Protein AF-A0A0K8S6X2-F1 (afdb_monomer)

Mean predicted aligned error: 12.0 Å

Secondary structure (DSSP, 8-state):
-PPPHHHHHHHHHHHHHHHHTHHHHHHHHHHHHHHH-GGGGGGSTTT-SSHHHHHH-HHHHHHHHHHHHHHHHHHHHTT--HHHHHHHHHHHHHHHSTT-PPPPTTSTTT------TTT-S---------

Structure (mmCIF, N/CA/C/O backbone):
data_AF-A0A0K8S6X2-F1
#
_entry.id   AF-A0A0K8S6X2-F1
#
loop_
_atom_site.group_PDB
_atom_site.id
_atom_site.type_symbol
_atom_site.label_atom_id
_atom_site.label_alt_id
_atom_site.label_comp_id
_atom_site.label_asym_id
_atom_site.label_entity_id
_atom_site.label_seq_id
_atom_site.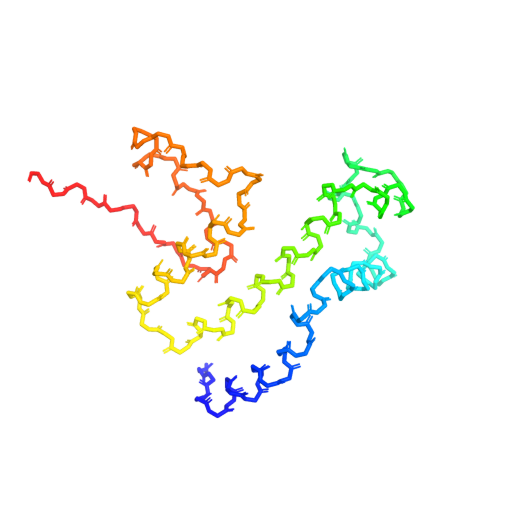pdbx_PDB_ins_code
_atom_site.Cartn_x
_atom_site.Cartn_y
_atom_site.Cartn_z
_atom_site.occupancy
_atom_site.B_iso_or_equiv
_atom_site.auth_seq_id
_atom_site.auth_comp_id
_atom_site.auth_asym_id
_atom_site.auth_atom_id
_atom_site.pdbx_PDB_model_num
ATOM 1 N N . MET A 1 1 ? -21.370 -11.186 8.044 1.00 53.53 1 MET A N 1
ATOM 2 C CA . MET A 1 1 ? -20.736 -11.394 9.360 1.00 53.53 1 MET A CA 1
ATOM 3 C C . MET A 1 1 ? -19.778 -10.238 9.566 1.00 53.53 1 MET A C 1
ATOM 5 O O . MET A 1 1 ? -18.940 -10.030 8.698 1.00 53.53 1 MET A O 1
ATOM 9 N N . GLU A 1 2 ? -19.968 -9.441 10.612 1.00 76.19 2 GLU A N 1
ATOM 10 C CA . GLU A 1 2 ? -19.037 -8.360 10.967 1.00 76.19 2 GLU A CA 1
ATOM 11 C C . GLU A 1 2 ? -17.920 -8.933 11.848 1.00 76.19 2 GLU A C 1
ATOM 13 O O . GLU A 1 2 ? -18.177 -9.840 12.642 1.00 76.19 2 GLU A O 1
ATOM 18 N N . ALA A 1 3 ? -16.682 -8.467 11.672 1.00 80.62 3 ALA A N 1
ATOM 19 C CA . ALA A 1 3 ? -15.559 -8.910 12.491 1.00 80.62 3 ALA A CA 1
ATOM 20 C C . ALA A 1 3 ? -15.667 -8.314 13.899 1.00 80.62 3 ALA A C 1
ATOM 22 O O . ALA A 1 3 ? -16.045 -7.152 14.062 1.00 80.62 3 ALA A O 1
ATOM 23 N N . THR A 1 4 ? -15.318 -9.098 14.917 1.00 87.81 4 THR A N 1
ATOM 24 C CA . THR A 1 4 ? -15.350 -8.631 16.308 1.00 87.81 4 THR A CA 1
ATOM 25 C C . THR A 1 4 ? -14.218 -7.631 16.582 1.00 87.81 4 THR A C 1
ATOM 27 O O . THR A 1 4 ? -13.205 -7.637 15.870 1.00 87.81 4 THR A O 1
ATOM 30 N N . PRO A 1 5 ? -14.323 -6.789 17.627 1.00 86.56 5 PRO A N 1
ATOM 31 C CA . PRO A 1 5 ? -13.235 -5.893 18.022 1.00 86.56 5 PRO A CA 1
ATOM 32 C C . PRO A 1 5 ? -11.894 -6.616 18.233 1.00 86.56 5 PRO A C 1
ATOM 34 O O . PRO A 1 5 ? -10.845 -6.094 17.857 1.00 86.56 5 PRO A O 1
ATOM 37 N N . GLU A 1 6 ? -11.916 -7.841 18.761 1.00 89.50 6 GLU A N 1
ATOM 38 C CA . GLU A 1 6 ? -10.726 -8.673 18.973 1.00 89.50 6 GLU A CA 1
ATOM 39 C C . GLU A 1 6 ? -10.098 -9.119 17.648 1.00 89.50 6 GLU A C 1
ATOM 41 O O . GLU A 1 6 ? -8.874 -9.102 17.501 1.00 89.50 6 GLU A O 1
ATOM 46 N N . GLN A 1 7 ? -10.921 -9.480 16.658 1.00 88.62 7 GLN A N 1
ATOM 47 C CA . GLN A 1 7 ? -10.447 -9.836 15.319 1.00 88.62 7 GLN A CA 1
ATOM 48 C C . GLN A 1 7 ? -9.806 -8.631 14.623 1.00 88.62 7 GLN A C 1
ATOM 50 O O . GLN A 1 7 ? -8.744 -8.761 14.016 1.00 88.62 7 GLN A O 1
ATOM 55 N N . VAL A 1 8 ? -10.395 -7.442 14.768 1.00 87.31 8 VAL A N 1
ATOM 56 C CA . VAL A 1 8 ? -9.832 -6.199 14.220 1.00 87.31 8 VAL A CA 1
ATOM 57 C C . VAL A 1 8 ? -8.505 -5.857 14.892 1.00 87.31 8 VAL A C 1
ATOM 59 O O . VAL A 1 8 ? -7.539 -5.530 14.205 1.00 87.31 8 VAL A O 1
ATOM 62 N N . ALA A 1 9 ? -8.419 -5.986 16.219 1.00 89.44 9 ALA A N 1
ATOM 63 C CA . ALA A 1 9 ? -7.179 -5.762 16.958 1.00 89.44 9 ALA A CA 1
ATOM 64 C C . ALA A 1 9 ? -6.066 -6.735 16.532 1.00 89.44 9 ALA A C 1
ATOM 66 O O . ALA A 1 9 ? -4.909 -6.334 16.403 1.00 89.44 9 ALA A O 1
ATOM 67 N N . MET A 1 10 ? -6.411 -7.998 16.262 1.00 93.62 10 MET A N 1
ATOM 68 C CA . MET A 1 10 ? -5.473 -9.000 15.755 1.00 93.62 10 MET A CA 1
ATOM 69 C C . MET A 1 10 ? -4.941 -8.636 14.365 1.00 93.62 10 MET A C 1
ATOM 71 O O . MET A 1 10 ? -3.730 -8.658 14.149 1.00 93.62 10 MET A O 1
ATOM 75 N N . VAL A 1 11 ? -5.833 -8.260 13.443 1.00 92.06 11 VAL A N 1
ATOM 76 C CA . VAL A 1 11 ? -5.460 -7.828 12.088 1.00 92.06 11 VAL A CA 1
ATOM 77 C C . VAL A 1 11 ? -4.583 -6.582 12.146 1.00 92.06 11 VAL A C 1
ATOM 79 O O . VAL A 1 11 ? -3.546 -6.541 11.489 1.00 92.06 11 VAL A O 1
ATOM 82 N N . LYS A 1 12 ? -4.944 -5.598 12.975 1.00 90.75 12 LYS A N 1
ATOM 83 C CA . LYS A 1 12 ? -4.144 -4.388 13.175 1.00 90.75 12 LYS A CA 1
ATOM 84 C C . LYS A 1 12 ? -2.745 -4.714 13.684 1.00 90.75 12 LYS A C 1
ATOM 86 O O . LYS A 1 12 ? -1.768 -4.316 13.064 1.00 90.75 12 LYS A O 1
ATOM 91 N N . LYS A 1 13 ? -2.637 -5.535 14.730 1.00 93.06 13 LYS A N 1
ATOM 92 C CA . LYS A 1 13 ? -1.344 -5.973 15.271 1.00 93.06 13 LYS A CA 1
ATOM 93 C C . LYS A 1 13 ? -0.476 -6.681 14.224 1.00 93.06 13 LYS A C 1
ATOM 95 O O . LYS A 1 13 ? 0.736 -6.495 14.219 1.00 93.06 13 LYS A O 1
ATOM 100 N N . ALA A 1 14 ? -1.076 -7.500 13.359 1.00 93.94 14 ALA A N 1
ATOM 101 C CA . ALA A 1 14 ? -0.356 -8.178 12.283 1.00 93.94 14 ALA A CA 1
ATOM 102 C C . ALA A 1 14 ? 0.068 -7.217 11.158 1.00 93.94 14 ALA A C 1
ATOM 104 O O . ALA A 1 14 ? 1.110 -7.418 10.536 1.00 93.94 14 ALA A O 1
ATOM 105 N N . PHE A 1 15 ? -0.727 -6.179 10.899 1.00 92.69 15 PHE A N 1
ATOM 106 C CA . PHE A 1 15 ? -0.495 -5.228 9.818 1.00 92.69 15 PHE A CA 1
ATOM 107 C C . PHE A 1 15 ? 0.450 -4.081 10.196 1.00 92.69 15 PHE A C 1
ATOM 109 O O . PHE A 1 15 ? 1.186 -3.599 9.337 1.00 92.69 15 PHE A O 1
ATOM 116 N N . ASP A 1 16 ? 0.468 -3.651 11.460 1.00 90.56 16 ASP A N 1
ATOM 117 C CA . ASP A 1 16 ? 1.258 -2.504 11.922 1.00 90.56 16 ASP A CA 1
ATOM 118 C C . ASP A 1 16 ? 2.737 -2.581 11.482 1.00 90.56 16 ASP A C 1
ATOM 120 O O . ASP A 1 16 ? 3.206 -1.604 10.888 1.00 90.56 16 ASP A O 1
ATOM 124 N N . PRO A 1 17 ? 3.462 -3.715 11.627 1.00 90.31 17 PRO A N 1
ATOM 125 C CA . PRO A 1 17 ? 4.844 -3.826 11.150 1.00 90.31 17 PRO A CA 1
ATOM 126 C C . PRO A 1 17 ? 4.989 -3.640 9.634 1.00 90.31 17 PRO A C 1
ATOM 128 O O . PRO A 1 17 ? 5.963 -3.046 9.181 1.00 90.31 17 PRO A O 1
ATOM 131 N N . LEU A 1 18 ? 4.008 -4.101 8.847 1.00 89.12 18 LEU A N 1
ATOM 132 C CA . LEU A 1 18 ? 4.002 -3.953 7.386 1.00 89.12 18 LEU A CA 1
ATOM 133 C C . LEU A 1 18 ? 3.812 -2.491 6.970 1.00 89.12 18 LEU A C 1
ATOM 135 O O . LEU A 1 18 ? 4.343 -2.045 5.958 1.00 89.12 18 LEU A O 1
ATOM 139 N N . SER A 1 19 ? 3.049 -1.733 7.757 1.00 86.25 19 SER A N 1
ATOM 140 C CA . SER A 1 19 ? 2.766 -0.327 7.472 1.00 86.25 19 SER A CA 1
ATOM 141 C C . SER A 1 19 ? 3.950 0.609 7.749 1.00 86.25 19 SER A C 1
ATOM 143 O O . SER A 1 19 ? 4.007 1.696 7.167 1.00 86.25 19 SER A O 1
ATOM 145 N N . VAL A 1 20 ? 4.894 0.192 8.606 1.00 89.69 20 VAL A N 1
ATOM 146 C CA . VAL A 1 20 ? 6.120 0.949 8.916 1.00 89.69 20 VAL A CA 1
ATOM 147 C C . VAL A 1 20 ? 7.016 1.043 7.683 1.00 89.69 20 VAL A C 1
ATOM 149 O O . VAL A 1 20 ? 7.469 2.136 7.349 1.00 89.69 20 VAL A O 1
ATOM 152 N N . ASP A 1 21 ? 7.203 -0.069 6.968 1.00 92.88 21 ASP A N 1
ATOM 153 C CA . ASP A 1 21 ? 7.910 -0.117 5.683 1.00 92.88 21 ASP A CA 1
ATOM 154 C C . ASP A 1 21 ? 6.930 -0.239 4.505 1.00 92.88 21 ASP A C 1
ATOM 156 O O . ASP A 1 21 ? 7.035 -1.107 3.638 1.00 92.88 21 ASP A O 1
ATOM 160 N N . ALA A 1 22 ? 5.933 0.648 4.466 1.00 89.81 22 ALA A N 1
ATOM 161 C CA . ALA A 1 22 ? 4.965 0.674 3.373 1.00 89.81 22 ALA A CA 1
ATOM 162 C C . ALA A 1 22 ? 5.600 0.760 1.963 1.00 89.81 22 ALA A C 1
ATOM 164 O O . ALA A 1 22 ? 5.053 0.131 1.053 1.00 89.81 22 ALA A O 1
ATOM 165 N N . PRO A 1 23 ? 6.719 1.487 1.736 1.00 91.44 23 PRO A N 1
ATOM 166 C CA . PRO A 1 23 ? 7.398 1.476 0.441 1.00 91.44 23 PRO A CA 1
ATOM 167 C C . PRO A 1 23 ? 7.968 0.102 0.070 1.00 91.44 23 PRO A C 1
ATOM 169 O O . PRO A 1 23 ? 7.685 -0.389 -1.025 1.00 91.44 23 PRO A O 1
ATOM 172 N N . GLY A 1 24 ? 8.725 -0.537 0.971 1.00 93.88 24 GLY A N 1
ATOM 173 C CA . GLY A 1 24 ? 9.321 -1.850 0.719 1.00 93.88 24 GLY A CA 1
ATOM 174 C C . GLY A 1 24 ? 8.266 -2.942 0.558 1.00 93.88 24 GLY A C 1
ATOM 175 O O . GLY A 1 24 ? 8.284 -3.688 -0.423 1.00 93.88 24 GLY A O 1
ATOM 176 N N . VAL A 1 25 ? 7.274 -2.976 1.452 1.00 95.19 25 VAL A N 1
ATOM 177 C CA . VAL A 1 25 ? 6.150 -3.924 1.380 1.00 95.19 25 VAL A CA 1
ATOM 178 C C . VAL A 1 25 ? 5.325 -3.714 0.112 1.00 95.19 25 VAL A C 1
ATOM 180 O O . VAL A 1 25 ? 4.932 -4.685 -0.532 1.00 95.19 25 VAL A O 1
ATOM 183 N N . GLY A 1 26 ? 5.083 -2.461 -0.281 1.00 93.94 26 GLY A N 1
ATOM 184 C CA . GLY A 1 26 ? 4.361 -2.135 -1.508 1.00 93.94 26 GLY A CA 1
ATOM 185 C C . GLY A 1 26 ? 5.079 -2.657 -2.749 1.00 93.94 26 GLY A C 1
ATOM 186 O O . GLY A 1 26 ? 4.436 -3.238 -3.621 1.00 93.94 26 GLY A O 1
ATOM 187 N N . LYS A 1 27 ? 6.406 -2.501 -2.810 1.00 95.06 27 LYS A N 1
ATOM 188 C CA . LYS A 1 27 ? 7.228 -3.046 -3.896 1.00 95.06 27 LYS A CA 1
ATOM 189 C C . LYS A 1 27 ? 7.103 -4.569 -3.977 1.00 95.06 27 LYS A C 1
ATOM 191 O O . LYS A 1 27 ? 6.691 -5.073 -5.015 1.00 95.06 27 LYS A O 1
ATOM 196 N N . VAL A 1 28 ? 7.352 -5.278 -2.872 1.00 95.38 28 VAL A N 1
ATOM 197 C CA . VAL A 1 28 ? 7.264 -6.752 -2.817 1.00 95.38 28 VAL A CA 1
ATOM 198 C C . VAL A 1 28 ? 5.863 -7.249 -3.184 1.00 95.38 28 VAL A C 1
ATOM 200 O O . VAL A 1 28 ? 5.718 -8.245 -3.892 1.00 95.38 28 VAL A O 1
ATOM 203 N N . PHE A 1 29 ? 4.817 -6.547 -2.739 1.00 95.12 29 PHE A N 1
ATOM 204 C CA . PHE A 1 29 ? 3.438 -6.873 -3.092 1.00 95.12 29 PHE A CA 1
ATOM 205 C C . PHE A 1 29 ? 3.206 -6.818 -4.606 1.00 95.12 29 PHE A C 1
ATOM 207 O O . PHE A 1 29 ? 2.640 -7.757 -5.164 1.00 95.12 29 PHE A O 1
ATOM 214 N N . PHE A 1 30 ? 3.649 -5.749 -5.274 1.00 95.25 30 PHE A N 1
ATOM 215 C CA . PHE A 1 30 ? 3.483 -5.612 -6.722 1.00 95.25 30 PHE A CA 1
ATOM 216 C C . PHE A 1 30 ? 4.398 -6.552 -7.515 1.00 95.25 30 PHE A C 1
ATOM 218 O O . PHE A 1 30 ? 3.939 -7.109 -8.507 1.00 95.25 30 PHE A O 1
ATOM 225 N N . GLU A 1 31 ? 5.627 -6.808 -7.054 1.00 94.88 31 GLU A N 1
ATOM 226 C CA . GLU A 1 31 ? 6.509 -7.830 -7.646 1.00 94.88 31 GLU A CA 1
ATOM 227 C C . GLU A 1 31 ? 5.809 -9.195 -7.637 1.00 94.88 31 GLU A C 1
ATOM 229 O O . GLU A 1 31 ? 5.697 -9.860 -8.667 1.00 94.88 31 GLU A O 1
ATOM 234 N N . ARG A 1 32 ? 5.220 -9.575 -6.496 1.00 96.25 32 ARG A N 1
ATOM 235 C CA . ARG A 1 32 ? 4.478 -10.835 -6.381 1.00 96.25 32 ARG A CA 1
ATOM 236 C C . ARG A 1 32 ? 3.178 -10.837 -7.188 1.00 96.25 32 ARG A C 1
ATOM 238 O O . ARG A 1 32 ? 2.789 -11.878 -7.715 1.00 96.25 32 ARG A O 1
ATOM 245 N N . LEU A 1 33 ? 2.489 -9.698 -7.280 1.00 94.50 33 LEU A N 1
ATOM 246 C CA . LEU A 1 33 ? 1.274 -9.552 -8.082 1.00 94.50 33 LEU A CA 1
ATOM 247 C C . LEU A 1 33 ? 1.566 -9.782 -9.567 1.00 94.50 33 LEU A C 1
ATOM 249 O O . LEU A 1 33 ? 0.804 -10.490 -10.220 1.00 94.50 33 LEU A O 1
ATOM 253 N N . PHE A 1 34 ? 2.652 -9.211 -10.086 1.00 94.12 34 PHE A N 1
ATOM 254 C CA . PHE A 1 34 ? 3.051 -9.375 -11.482 1.00 94.12 34 PHE A CA 1
ATOM 255 C C . PHE A 1 34 ? 3.578 -10.782 -11.762 1.00 94.12 34 PHE A C 1
ATOM 257 O O . PHE A 1 34 ? 3.234 -11.349 -12.793 1.00 94.12 34 PHE A O 1
ATOM 264 N N . GLU A 1 35 ? 4.284 -11.406 -10.817 1.00 92.44 35 GLU A N 1
ATOM 265 C CA . GLU A 1 35 ? 4.696 -12.810 -10.936 1.00 92.44 35 GLU A CA 1
ATOM 266 C C . GLU A 1 35 ? 3.489 -13.763 -11.030 1.00 92.44 35 GLU A C 1
ATOM 268 O O . GLU A 1 35 ? 3.439 -14.637 -11.896 1.00 92.44 35 GLU A O 1
ATOM 273 N N . LEU A 1 36 ? 2.49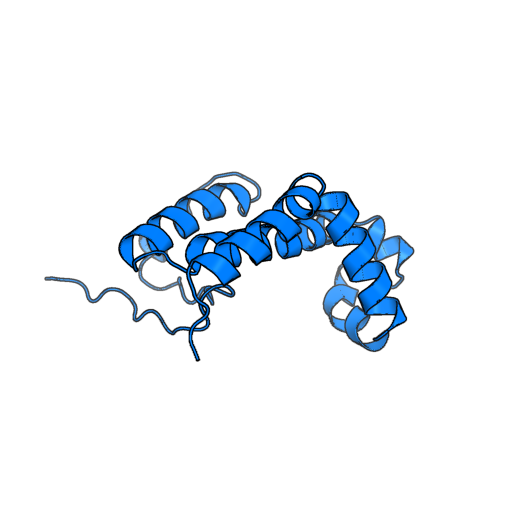3 -13.594 -10.152 1.00 94.56 36 LEU A N 1
ATOM 274 C CA . LEU A 1 36 ? 1.305 -14.456 -10.115 1.00 94.56 36 LEU A CA 1
ATOM 275 C C . LEU A 1 36 ? 0.294 -14.122 -11.219 1.00 94.56 36 LEU A C 1
ATOM 277 O O . LEU A 1 36 ? -0.422 -15.002 -11.697 1.00 94.56 36 LEU A O 1
ATOM 281 N N . TYR A 1 37 ? 0.218 -12.849 -11.608 1.00 94.06 37 TYR A N 1
ATOM 282 C CA . TYR A 1 37 ? -0.744 -12.328 -12.574 1.00 94.06 37 TYR A CA 1
ATOM 283 C C . TYR A 1 37 ? -0.079 -11.336 -13.543 1.00 94.06 37 TYR A C 1
ATOM 285 O O . TYR A 1 37 ? -0.386 -10.137 -13.498 1.00 94.06 37 TYR A O 1
ATOM 293 N N . PRO A 1 38 ? 0.752 -11.809 -14.492 1.00 90.62 38 PRO A N 1
ATOM 294 C CA . PRO A 1 38 ? 1.506 -10.933 -15.398 1.00 90.62 38 PRO A CA 1
ATOM 295 C C . PRO A 1 38 ? 0.618 -9.966 -16.193 1.00 90.62 38 PRO A C 1
ATOM 297 O O . PRO A 1 38 ? 0.938 -8.796 -16.383 1.00 90.62 38 PRO A O 1
ATOM 300 N N . GLY A 1 39 ? -0.588 -10.405 -16.574 1.00 89.56 39 GLY A N 1
ATOM 301 C CA . GLY A 1 39 ? -1.556 -9.576 -17.298 1.00 89.56 39 GLY A CA 1
ATOM 302 C C . GLY A 1 39 ? -2.083 -8.359 -16.525 1.00 89.56 39 GLY A C 1
ATOM 303 O O . GLY A 1 39 ? -2.789 -7.542 -17.115 1.00 89.56 39 GLY A O 1
ATOM 304 N N . SER A 1 40 ? -1.783 -8.224 -15.230 1.00 91.19 40 SER A N 1
ATOM 305 C CA . SER A 1 40 ? -2.117 -7.031 -14.444 1.00 91.19 40 SER A CA 1
ATOM 306 C C . SER A 1 40 ? -1.182 -5.847 -14.727 1.00 91.19 40 SER A C 1
ATOM 308 O O . SER A 1 40 ? -1.592 -4.698 -14.559 1.00 91.19 40 SER A O 1
ATOM 310 N N . GLN A 1 41 ? 0.017 -6.085 -15.266 1.00 89.56 41 GLN A N 1
ATOM 311 C CA . GLN A 1 41 ? 0.972 -5.028 -15.611 1.00 89.56 41 GLN A CA 1
ATOM 312 C C . GLN A 1 41 ? 0.407 -4.034 -16.643 1.00 89.56 41 GLN A C 1
ATOM 314 O O . GLN A 1 41 ? 0.709 -2.841 -16.603 1.00 89.56 41 GLN A O 1
ATOM 319 N N . LYS A 1 42 ? -0.516 -4.483 -17.509 1.00 90.88 42 LYS A N 1
ATOM 320 C CA . LYS A 1 42 ? -1.185 -3.647 -18.525 1.00 90.88 42 LYS A CA 1
ATOM 321 C C . LYS A 1 42 ? -1.880 -2.406 -17.950 1.00 90.88 42 LYS A C 1
ATOM 323 O O . LYS A 1 42 ? -2.064 -1.424 -18.663 1.00 90.88 42 LYS A O 1
ATOM 328 N N . TYR A 1 43 ? -2.272 -2.430 -16.673 1.00 91.69 43 TYR A N 1
ATOM 329 C CA . TYR A 1 43 ? -2.898 -1.278 -16.018 1.00 91.69 43 TYR A CA 1
ATOM 330 C C . TYR A 1 43 ? -1.904 -0.133 -15.760 1.00 91.69 43 TYR A C 1
ATOM 332 O O . TYR A 1 43 ? -2.318 1.009 -15.566 1.00 91.69 43 TYR A O 1
ATOM 340 N N . PHE A 1 44 ? -0.603 -0.419 -15.827 1.00 92.94 44 PHE A N 1
ATOM 341 C CA . PHE A 1 44 ? 0.482 0.515 -15.541 1.00 92.94 44 PHE A CA 1
ATOM 342 C C . PHE A 1 44 ? 1.376 0.804 -16.753 1.00 92.94 44 PHE A C 1
ATOM 344 O O . PHE A 1 44 ? 2.313 1.579 -16.623 1.00 92.94 44 PHE A O 1
ATOM 351 N N . GLN A 1 45 ? 1.046 0.289 -17.944 1.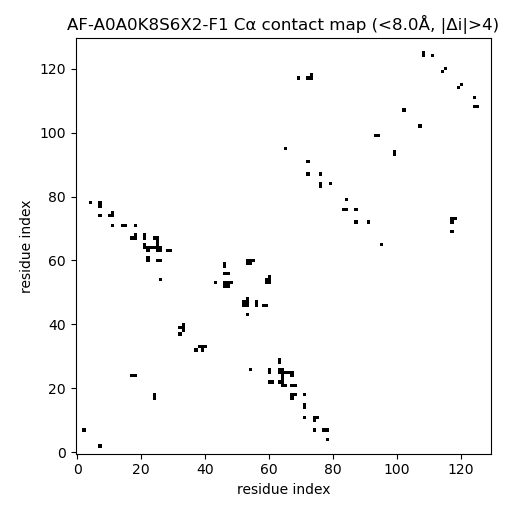00 89.81 45 GLN A N 1
ATOM 352 C CA . GLN A 1 45 ? 1.852 0.432 -19.173 1.00 89.81 45 GLN A CA 1
ATOM 353 C C . GLN A 1 45 ? 2.219 1.882 -19.558 1.00 89.81 45 GLN A C 1
ATOM 355 O O . GLN A 1 45 ? 3.180 2.123 -20.276 1.00 89.81 45 GLN A O 1
ATOM 360 N N . HIS A 1 46 ? 1.456 2.869 -19.080 1.00 91.25 46 HIS A N 1
ATOM 361 C CA . HIS A 1 46 ? 1.724 4.295 -19.299 1.00 91.25 46 HIS A CA 1
ATOM 362 C C . HIS A 1 46 ? 2.849 4.857 -18.407 1.00 91.25 46 HIS A C 1
ATOM 364 O O . HIS A 1 46 ? 3.262 5.998 -18.596 1.00 91.25 46 HIS A O 1
ATOM 370 N N . LEU A 1 47 ? 3.311 4.085 -17.419 1.00 89.69 47 LEU A N 1
ATOM 371 C CA . LEU A 1 47 ? 4.390 4.432 -16.487 1.00 89.69 47 LEU A CA 1
ATOM 372 C C . LEU A 1 47 ? 5.684 3.651 -16.759 1.00 89.69 47 LEU A C 1
ATOM 374 O O . LEU A 1 47 ? 6.731 4.046 -16.251 1.00 89.69 47 LEU A O 1
ATOM 378 N N . GLY A 1 48 ? 5.608 2.569 -17.533 1.00 89.94 48 GLY A N 1
ATOM 379 C CA . GLY A 1 48 ? 6.721 1.690 -17.883 1.00 89.94 48 GLY A CA 1
ATOM 380 C C . GLY A 1 48 ? 6.213 0.455 -18.627 1.00 89.94 48 GLY A C 1
ATOM 381 O O . GLY A 1 48 ? 5.084 0.018 -18.399 1.00 89.94 48 GLY A O 1
ATOM 382 N N . SER A 1 49 ? 7.033 -0.083 -19.526 1.00 87.81 49 SER A N 1
ATOM 383 C CA . SER A 1 49 ? 6.722 -1.263 -20.345 1.00 87.81 49 SER A CA 1
ATOM 384 C C . SER A 1 49 ? 7.326 -2.548 -19.779 1.00 87.81 49 SER A C 1
ATOM 386 O O . SER A 1 49 ? 6.846 -3.632 -20.104 1.00 87.81 49 SER A O 1
ATOM 388 N N . THR A 1 50 ? 8.353 -2.439 -18.931 1.00 90.25 50 THR A N 1
ATOM 389 C CA . THR A 1 50 ? 8.931 -3.562 -18.175 1.00 90.25 50 THR A CA 1
ATOM 390 C C . THR A 1 50 ? 8.762 -3.367 -16.671 1.00 90.25 50 THR A C 1
ATOM 392 O O . THR A 1 50 ? 8.449 -2.270 -16.199 1.00 90.25 50 THR A O 1
ATOM 395 N N . ASP A 1 51 ? 8.972 -4.438 -15.904 1.00 89.38 51 ASP A N 1
ATOM 396 C CA . ASP A 1 51 ? 8.977 -4.361 -14.443 1.00 89.38 51 ASP A CA 1
ATOM 397 C C . ASP A 1 51 ? 10.099 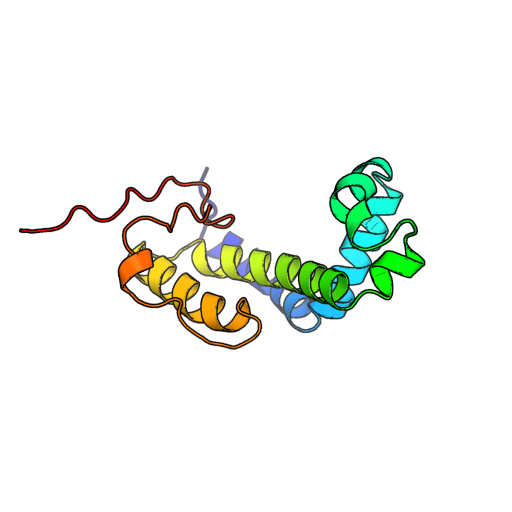-3.440 -13.952 1.00 89.38 51 ASP A C 1
ATOM 399 O O . ASP A 1 51 ? 9.859 -2.618 -13.069 1.00 89.38 51 ASP A O 1
ATOM 403 N N . GLU A 1 52 ? 11.296 -3.485 -14.555 1.00 92.06 52 GLU A N 1
ATOM 404 C CA . GLU A 1 52 ? 12.379 -2.576 -14.163 1.00 92.06 52 GLU A CA 1
ATOM 405 C C . GLU A 1 52 ? 12.011 -1.107 -14.397 1.00 92.06 52 GLU A C 1
ATOM 407 O O . GLU A 1 52 ? 12.233 -0.274 -13.518 1.00 92.06 52 GLU A O 1
ATOM 412 N N . GLU A 1 53 ? 11.415 -0.781 -15.548 1.00 93.69 53 GLU A N 1
ATOM 413 C CA . GLU A 1 53 ? 10.973 0.583 -15.856 1.00 93.69 53 GLU A CA 1
ATOM 414 C C . GLU A 1 53 ? 9.890 1.057 -14.882 1.00 93.69 53 GLU A C 1
ATOM 416 O O . GLU A 1 53 ? 9.944 2.187 -14.388 1.00 93.69 53 GLU A O 1
ATOM 421 N N . LEU A 1 54 ? 8.930 0.184 -14.559 1.00 93.06 54 LEU A N 1
ATOM 422 C CA . LEU A 1 54 ? 7.883 0.476 -13.585 1.00 93.06 54 LEU A CA 1
ATOM 423 C C . LEU A 1 54 ? 8.468 0.709 -12.194 1.00 93.06 54 LEU A C 1
ATOM 425 O O . LEU A 1 54 ? 8.184 1.734 -11.576 1.00 93.06 54 LEU A O 1
ATOM 429 N N . PHE A 1 55 ? 9.311 -0.193 -11.695 1.00 93.38 55 PHE A N 1
ATOM 430 C CA . PHE A 1 55 ? 9.888 -0.063 -10.359 1.00 93.38 55 PHE A CA 1
ATOM 431 C C . PHE A 1 55 ? 10.941 1.043 -10.256 1.00 93.38 55 PHE A C 1
ATOM 433 O O . PHE A 1 55 ? 11.184 1.510 -9.146 1.00 93.38 55 PHE A O 1
ATOM 440 N N . ALA A 1 56 ? 11.515 1.523 -11.361 1.00 93.25 56 ALA A N 1
ATOM 441 C CA . ALA A 1 56 ? 12.326 2.741 -11.390 1.00 93.25 56 ALA A CA 1
ATOM 442 C C . ALA A 1 56 ? 11.479 4.031 -11.410 1.00 93.25 56 ALA A C 1
ATOM 444 O O . ALA A 1 56 ? 11.982 5.106 -11.079 1.00 93.25 56 ALA A O 1
ATOM 445 N N . ASN A 1 57 ? 10.193 3.951 -11.774 1.00 90.06 57 ASN A N 1
ATOM 446 C CA . ASN A 1 57 ? 9.320 5.112 -11.891 1.00 90.06 57 ASN A CA 1
ATOM 447 C C . ASN A 1 57 ? 8.845 5.613 -10.505 1.00 90.06 57 ASN A C 1
ATOM 449 O O . ASN A 1 57 ? 8.116 4.903 -9.802 1.00 90.06 57 ASN A O 1
ATOM 453 N N . PRO A 1 58 ? 9.147 6.868 -10.110 1.00 89.50 58 PRO A N 1
ATOM 454 C CA . PRO A 1 58 ? 8.772 7.393 -8.795 1.00 89.50 58 PRO A CA 1
ATOM 455 C C . PRO A 1 58 ? 7.251 7.501 -8.589 1.00 89.50 58 PRO A C 1
ATOM 457 O O . PRO A 1 58 ? 6.768 7.393 -7.461 1.00 89.50 58 PRO A O 1
ATOM 460 N N . VAL A 1 59 ? 6.466 7.677 -9.660 1.00 87.31 59 VAL A N 1
ATOM 461 C CA . VAL A 1 59 ? 4.995 7.700 -9.593 1.00 87.31 59 VAL A CA 1
ATOM 462 C C . VAL A 1 59 ? 4.456 6.314 -9.250 1.00 87.31 59 VAL A C 1
ATOM 464 O O . VAL A 1 59 ? 3.557 6.193 -8.414 1.00 87.31 59 VAL A O 1
ATOM 467 N N . PHE A 1 60 ? 5.026 5.266 -9.848 1.00 89.81 60 PHE A N 1
ATOM 468 C CA . PHE A 1 60 ? 4.631 3.889 -9.568 1.00 89.81 60 PHE A CA 1
ATOM 469 C C . PHE A 1 60 ? 5.074 3.444 -8.168 1.00 89.81 60 PHE A C 1
ATOM 471 O O . PHE A 1 60 ? 4.265 2.899 -7.417 1.00 89.81 60 PHE A O 1
ATOM 478 N N . GLN A 1 61 ? 6.299 3.777 -7.745 1.00 89.25 61 GLN A N 1
ATOM 479 C CA . GLN A 1 61 ? 6.759 3.543 -6.367 1.00 89.25 61 GLN A CA 1
ATOM 480 C C . GLN A 1 61 ? 5.845 4.220 -5.331 1.00 89.25 61 GLN A C 1
ATOM 482 O O . GLN A 1 61 ? 5.468 3.630 -4.309 1.00 89.25 61 GLN A O 1
ATOM 487 N N . HIS A 1 62 ? 5.422 5.455 -5.611 1.00 86.31 62 HIS A N 1
ATOM 488 C CA . HIS A 1 62 ? 4.471 6.163 -4.766 1.00 86.31 62 HIS A CA 1
ATOM 489 C C . HIS A 1 62 ? 3.100 5.471 -4.745 1.00 86.31 62 HIS A C 1
ATOM 491 O O . HIS A 1 62 ? 2.492 5.355 -3.680 1.00 86.31 62 HIS A O 1
ATOM 497 N N . HIS A 1 63 ? 2.622 4.964 -5.886 1.00 87.31 63 HIS A N 1
ATOM 498 C CA . HIS A 1 63 ? 1.389 4.176 -5.956 1.00 87.31 63 HIS A CA 1
ATOM 499 C C . HIS A 1 63 ? 1.468 2.900 -5.102 1.00 87.31 63 HIS A C 1
ATOM 501 O O . HIS A 1 63 ? 0.563 2.658 -4.302 1.00 87.31 63 HIS A O 1
ATOM 507 N N . CYS A 1 64 ? 2.568 2.147 -5.193 1.00 89.62 64 CYS A N 1
ATOM 508 C CA . CYS A 1 64 ? 2.805 0.947 -4.386 1.00 89.62 64 CYS A CA 1
ATOM 509 C C . CYS A 1 64 ? 2.692 1.250 -2.886 1.00 89.62 64 CYS A C 1
ATOM 511 O O . CYS A 1 64 ? 1.976 0.570 -2.151 1.00 89.62 64 CYS A O 1
ATOM 513 N N . THR A 1 65 ? 3.325 2.343 -2.450 1.00 88.50 65 THR A N 1
ATOM 514 C CA . THR A 1 65 ? 3.255 2.813 -1.060 1.00 88.50 65 THR A CA 1
ATOM 515 C C . THR A 1 65 ? 1.820 3.159 -0.661 1.00 88.50 65 THR A C 1
ATOM 517 O O . THR A 1 65 ? 1.363 2.788 0.423 1.00 88.50 65 THR A O 1
ATOM 520 N N . LYS A 1 66 ? 1.079 3.859 -1.534 1.00 85.62 66 LYS A N 1
ATOM 521 C CA . LYS A 1 66 ? -0.310 4.243 -1.253 1.00 85.62 66 LYS A CA 1
ATOM 522 C C . LYS A 1 66 ? -1.176 3.030 -0.976 1.00 85.62 66 LYS A C 1
ATOM 524 O O . LYS A 1 66 ? -1.879 3.066 0.023 1.00 85.62 66 LYS A O 1
ATOM 529 N N . VAL A 1 67 ? -1.087 1.977 -1.789 1.00 87.56 67 VAL A N 1
ATOM 530 C CA . VAL A 1 67 ? -1.889 0.753 -1.624 1.00 87.56 67 VAL A CA 1
ATOM 531 C C . VAL A 1 67 ? -1.731 0.151 -0.223 1.00 87.56 67 VAL A C 1
ATOM 533 O O . VAL A 1 67 ? -2.734 -0.181 0.407 1.00 87.56 67 VAL A O 1
ATOM 536 N N . ILE A 1 68 ? -0.513 0.091 0.321 1.00 91.31 68 ILE A N 1
ATOM 537 C CA . ILE A 1 68 ? -0.286 -0.442 1.674 1.00 91.31 68 ILE A CA 1
ATOM 538 C C . ILE A 1 68 ? -0.885 0.476 2.749 1.00 91.31 68 ILE A C 1
ATOM 540 O O . ILE A 1 68 ? -1.644 0.032 3.608 1.00 91.31 68 ILE A O 1
ATOM 544 N N . LEU A 1 69 ? -0.631 1.784 2.684 1.00 85.94 69 LEU A N 1
ATOM 545 C CA . LEU A 1 69 ? -1.175 2.746 3.662 1.00 85.94 69 LEU A CA 1
ATOM 546 C C . LEU A 1 69 ? -2.708 2.797 3.664 1.00 85.94 69 LEU A C 1
ATOM 548 O O . LEU A 1 69 ? -3.366 3.014 4.685 1.00 85.94 69 LEU A O 1
ATOM 552 N N . SER A 1 70 ? -3.266 2.589 2.486 1.00 80.62 70 SER A N 1
ATOM 553 C CA . SER A 1 70 ? -4.678 2.464 2.204 1.00 80.62 70 SER A CA 1
ATOM 554 C C . SER A 1 70 ? -5.317 1.269 2.917 1.00 80.62 70 SER A C 1
ATOM 556 O O . SER A 1 70 ? -6.384 1.430 3.509 1.00 80.62 70 SER A O 1
ATOM 558 N N . VAL A 1 71 ? -4.643 0.117 2.973 1.00 84.88 71 VAL A N 1
ATOM 559 C CA . VAL A 1 71 ? -5.088 -1.034 3.781 1.00 84.88 71 VAL A CA 1
ATOM 560 C C . VAL A 1 71 ? -5.057 -0.707 5.277 1.00 84.88 71 VAL A C 1
ATOM 562 O O . VAL A 1 71 ? -6.039 -0.959 5.972 1.00 84.88 71 VAL A O 1
ATOM 565 N N . GLY A 1 72 ? -3.998 -0.056 5.771 1.00 86.19 72 GLY A N 1
ATOM 566 C CA . GLY A 1 72 ? -3.928 0.378 7.176 1.00 86.19 72 GLY A CA 1
ATOM 567 C C . GLY A 1 72 ? -5.083 1.305 7.565 1.00 86.19 72 GLY A C 1
ATOM 568 O O . GLY A 1 72 ? -5.727 1.125 8.595 1.00 86.19 72 GLY A O 1
ATOM 569 N N . THR A 1 73 ? -5.434 2.229 6.667 1.00 82.00 73 THR A N 1
ATOM 570 C CA . THR A 1 73 ? -6.600 3.110 6.832 1.00 82.00 73 THR A CA 1
ATOM 571 C C . THR A 1 73 ? -7.911 2.328 6.925 1.00 82.00 73 THR A C 1
ATOM 573 O O . THR A 1 73 ? -8.783 2.686 7.716 1.00 82.00 73 THR A O 1
ATOM 576 N N . MET A 1 74 ? -8.082 1.277 6.114 1.00 78.06 74 MET A N 1
ATOM 577 C CA . MET A 1 74 ? -9.277 0.427 6.170 1.00 78.06 74 MET A CA 1
ATOM 578 C C . MET A 1 74 ? -9.384 -0.289 7.517 1.00 78.06 74 MET A C 1
ATOM 580 O O . MET A 1 74 ? -10.464 -0.307 8.104 1.00 78.06 74 MET A O 1
ATOM 584 N N . ILE A 1 75 ? -8.268 -0.829 8.012 1.00 84.44 75 ILE A N 1
ATOM 585 C CA . ILE A 1 75 ? -8.199 -1.522 9.303 1.00 84.44 75 ILE A CA 1
ATOM 586 C C . ILE A 1 75 ? -8.563 -0.563 10.439 1.00 84.44 75 ILE A C 1
ATOM 588 O O . ILE A 1 75 ? -9.429 -0.877 11.253 1.00 84.44 75 ILE A O 1
ATOM 592 N N . ASP A 1 76 ? -7.978 0.636 10.451 1.00 80.88 76 ASP A N 1
ATOM 593 C CA . ASP A 1 76 ? -8.280 1.656 11.459 1.00 80.88 76 ASP A CA 1
ATOM 594 C C . ASP A 1 76 ? -9.753 2.066 11.452 1.00 80.88 76 ASP A C 1
ATOM 596 O O . ASP A 1 76 ? -10.348 2.299 12.505 1.00 80.88 76 ASP A O 1
ATOM 600 N N . ASN A 1 77 ? -10.350 2.160 10.266 1.00 78.25 77 ASN A N 1
ATOM 601 C CA . ASN A 1 77 ? -11.726 2.605 10.090 1.00 78.25 77 ASN A CA 1
ATOM 602 C C . ASN A 1 77 ? -12.765 1.514 10.368 1.00 78.25 77 ASN A C 1
ATOM 604 O O . ASN A 1 77 ? -13.956 1.827 10.388 1.00 78.25 77 ASN A O 1
ATOM 608 N N . TYR A 1 78 ? -12.361 0.258 10.560 1.00 77.56 78 TYR A N 1
ATOM 609 C CA . TYR A 1 78 ? -13.291 -0.868 10.602 1.00 77.56 78 TYR A CA 1
ATOM 610 C C . TYR A 1 78 ? -14.339 -0.733 11.719 1.00 77.56 78 TYR A C 1
ATOM 612 O O . TYR A 1 78 ? -15.530 -0.899 11.469 1.00 77.56 78 TYR A O 1
ATOM 620 N N . THR A 1 79 ? -13.917 -0.341 12.924 1.00 70.19 79 THR A N 1
ATOM 621 C CA . THR A 1 79 ? -14.788 -0.185 14.106 1.00 70.19 79 THR A CA 1
ATOM 622 C C . THR A 1 79 ? -15.249 1.254 14.348 1.00 70.19 79 THR A C 1
ATOM 624 O O . THR A 1 79 ? -15.948 1.526 15.321 1.00 70.19 79 THR A O 1
ATOM 627 N N . GLN A 1 80 ? -14.866 2.189 13.474 1.00 69.06 80 GLN A N 1
ATOM 628 C CA . GLN A 1 80 ? -15.156 3.611 13.640 1.00 69.06 80 GLN A CA 1
ATOM 629 C C . GLN A 1 80 ? -16.585 3.975 13.217 1.00 69.06 80 GLN A C 1
ATOM 631 O O . GLN A 1 80 ? -17.123 3.478 12.218 1.00 69.06 80 GLN A O 1
ATOM 636 N N . THR A 1 81 ? -17.168 4.941 13.925 1.00 64.25 81 THR A N 1
ATOM 637 C CA . THR A 1 81 ? -18.409 5.611 13.521 1.00 64.25 81 THR A CA 1
ATOM 638 C C . THR A 1 81 ? -18.209 6.411 12.226 1.00 64.25 81 THR A C 1
ATOM 640 O O . THR A 1 81 ? -17.094 6.773 11.845 1.00 64.25 81 THR A O 1
ATOM 643 N N . THR A 1 82 ? -19.296 6.757 11.531 1.00 62.62 82 THR A N 1
ATOM 644 C CA . THR A 1 82 ? -19.245 7.546 10.281 1.00 62.62 82 THR A CA 1
ATOM 645 C C . THR A 1 82 ? -18.518 8.892 10.446 1.00 62.62 82 THR A C 1
ATOM 647 O O . THR A 1 82 ? -17.808 9.340 9.539 1.00 62.62 82 THR A O 1
ATOM 650 N N . ALA A 1 83 ? -18.637 9.529 11.615 1.00 56.78 83 ALA A N 1
ATOM 651 C CA . ALA A 1 83 ? -17.955 10.785 11.927 1.00 56.78 83 ALA A CA 1
ATOM 652 C C . ALA A 1 83 ? -16.430 10.607 12.068 1.00 56.78 83 ALA A C 1
ATOM 654 O O . ALA A 1 83 ? -15.653 11.446 11.607 1.00 56.78 83 ALA A O 1
ATOM 655 N N . GLU A 1 84 ? -15.990 9.501 12.663 1.00 63.66 84 GLU A N 1
ATOM 656 C CA . GLU A 1 84 ? -14.572 9.168 12.836 1.00 63.66 84 GLU A CA 1
ATOM 657 C C . GLU A 1 84 ? -13.930 8.754 11.508 1.00 63.66 84 GLU A C 1
ATOM 659 O O . GLU A 1 84 ? -12.874 9.286 11.154 1.00 63.66 84 GLU A O 1
ATOM 664 N N . LYS A 1 85 ? -14.643 7.956 10.699 1.00 63.53 85 LYS A N 1
ATOM 665 C CA . LYS A 1 85 ? -14.250 7.610 9.322 1.00 63.53 85 LYS A CA 1
ATOM 666 C C . LYS A 1 85 ? -14.005 8.860 8.478 1.00 63.53 85 LYS A C 1
ATOM 668 O O . LYS A 1 85 ? -12.999 8.954 7.779 1.00 63.53 85 LYS A O 1
ATOM 673 N N . THR A 1 86 ? -14.883 9.858 8.588 1.00 57.97 86 THR A N 1
ATOM 674 C CA . THR A 1 86 ? -14.752 11.129 7.857 1.00 57.97 86 THR A CA 1
ATOM 675 C C . THR A 1 86 ? -13.492 11.897 8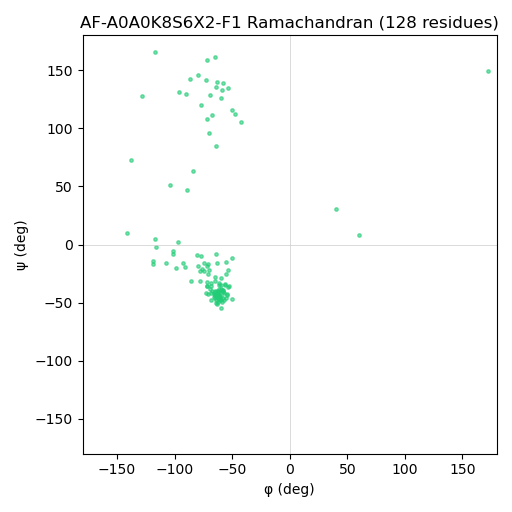.276 1.00 57.97 86 THR A C 1
ATOM 677 O O . THR A 1 86 ? -12.732 12.348 7.418 1.00 57.97 86 THR A O 1
ATOM 680 N N . LYS A 1 87 ? -13.206 11.994 9.583 1.00 61.50 87 LYS A N 1
ATOM 681 C CA . LYS A 1 87 ? -11.974 12.625 10.097 1.00 61.50 87 LYS A CA 1
ATOM 682 C C . LYS A 1 87 ? -10.713 11.870 9.659 1.00 61.50 87 LYS A C 1
ATOM 684 O O . LYS A 1 87 ? -9.716 12.499 9.311 1.00 61.50 87 LYS A O 1
ATOM 689 N N . SER A 1 88 ? -10.761 10.540 9.659 1.00 61.47 88 SER A N 1
ATOM 690 C CA . SER A 1 88 ? -9.674 9.667 9.204 1.00 61.47 88 SER A CA 1
ATOM 691 C C . SER A 1 88 ? -9.365 9.874 7.716 1.00 61.47 88 SER A C 1
ATOM 693 O O . SER A 1 88 ? -8.225 10.168 7.354 1.00 61.47 88 SER A O 1
ATOM 695 N N . CYS A 1 89 ? -10.392 9.862 6.860 1.00 60.28 89 CYS A N 1
ATOM 696 C CA . CYS A 1 89 ? -10.257 10.151 5.432 1.00 60.28 89 CYS A CA 1
ATOM 697 C C . CYS A 1 89 ? -9.651 11.537 5.161 1.00 60.28 89 CYS A C 1
ATOM 699 O O . CYS A 1 89 ? -8.799 11.656 4.283 1.00 60.28 89 CYS A O 1
ATOM 701 N N . LEU A 1 90 ? -10.038 12.566 5.928 1.00 56.88 90 LEU A N 1
ATOM 702 C CA . LEU A 1 90 ? -9.491 13.924 5.803 1.00 56.88 90 LEU A CA 1
ATOM 703 C C . LEU A 1 90 ? -8.003 14.005 6.184 1.00 56.88 90 LEU A C 1
ATOM 705 O O . LEU A 1 90 ? -7.230 14.636 5.465 1.00 56.88 90 LEU A O 1
ATOM 709 N N . ARG A 1 91 ? -7.580 13.334 7.267 1.00 61.47 91 ARG A N 1
ATOM 710 C CA . ARG A 1 91 ? -6.155 13.248 7.649 1.00 61.47 91 ARG A CA 1
ATOM 711 C C . ARG A 1 91 ? -5.334 12.517 6.589 1.00 61.47 91 ARG A C 1
ATOM 713 O O . ARG A 1 91 ? -4.267 12.977 6.195 1.00 61.47 91 ARG A O 1
ATOM 720 N N . ASN A 1 92 ? -5.855 11.407 6.076 1.00 59.31 92 ASN A N 1
ATOM 721 C CA . ASN A 1 92 ? -5.155 10.616 5.069 1.00 59.31 92 ASN A CA 1
ATOM 722 C C . ASN A 1 92 ? -5.097 11.325 3.709 1.00 59.31 92 ASN A C 1
ATOM 724 O O . ASN A 1 92 ? -4.145 11.140 2.959 1.00 59.31 92 ASN A O 1
ATOM 728 N N . TRP A 1 93 ? -6.037 12.222 3.412 1.00 52.94 93 TRP A N 1
ATOM 729 C CA . TRP A 1 93 ? -6.006 13.069 2.217 1.00 52.94 93 TRP A CA 1
ATOM 730 C C . TRP A 1 93 ? -4.769 13.978 2.140 1.00 52.94 93 TRP A C 1
ATOM 732 O O . TRP A 1 93 ? -4.201 14.167 1.062 1.00 52.94 93 TRP A O 1
ATOM 742 N N . GLN A 1 94 ? -4.287 14.475 3.283 1.00 50.53 94 GLN A N 1
ATOM 743 C CA . GLN A 1 94 ? -3.016 15.208 3.351 1.00 50.53 94 GLN A CA 1
ATOM 744 C C 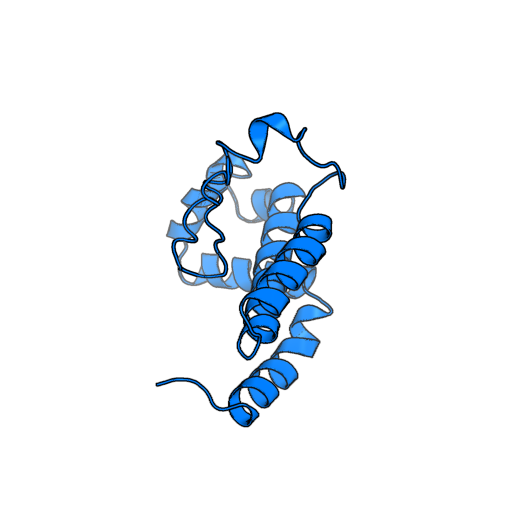. GLN A 1 94 ? -1.824 14.309 2.989 1.00 50.53 94 GLN A C 1
ATOM 746 O O . GLN A 1 94 ? -0.869 14.771 2.377 1.00 50.53 94 GLN A O 1
ATOM 751 N N . ARG A 1 95 ? -1.914 13.009 3.293 1.00 49.50 95 ARG A N 1
ATOM 752 C CA . ARG A 1 95 ? -0.906 11.991 2.958 1.00 49.50 95 ARG A CA 1
ATOM 753 C C . ARG A 1 95 ? -0.961 11.545 1.489 1.00 49.50 95 ARG A C 1
ATOM 755 O O . ARG A 1 95 ? 0.028 11.044 0.964 1.00 49.50 95 ARG A O 1
ATOM 762 N N . PHE A 1 96 ? -2.105 11.719 0.819 1.00 48.72 96 PHE A N 1
ATOM 763 C CA . PHE A 1 96 ? -2.343 11.258 -0.555 1.00 48.72 96 PHE A CA 1
ATOM 764 C C . PHE A 1 96 ? -2.237 12.348 -1.633 1.00 48.72 96 PHE A C 1
ATOM 766 O O . PHE A 1 96 ? -2.289 12.014 -2.823 1.00 48.72 96 PHE A O 1
ATOM 773 N N . THR A 1 97 ? -2.062 13.617 -1.253 1.00 49.72 97 THR A N 1
ATOM 774 C CA . THR A 1 97 ? -1.902 14.739 -2.189 1.00 49.72 97 THR A CA 1
ATOM 775 C C . THR A 1 97 ? -0.420 15.055 -2.418 1.00 49.72 97 THR A C 1
ATOM 777 O O . THR A 1 97 ? 0.307 15.240 -1.447 1.00 49.72 97 THR A O 1
ATOM 780 N N . PRO A 1 98 ? 0.050 15.191 -3.676 1.00 42.28 98 PRO A N 1
ATOM 781 C CA . PRO A 1 98 ? 1.469 15.438 -3.952 1.00 42.28 98 PRO A CA 1
ATOM 782 C C . PRO A 1 98 ? 2.006 16.767 -3.395 1.00 42.28 98 PRO A C 1
ATOM 784 O O . PRO A 1 98 ? 3.212 16.936 -3.327 1.00 42.28 98 PRO A O 1
ATOM 787 N N . ASN A 1 99 ? 1.130 17.708 -3.007 1.00 47.00 99 ASN A N 1
ATOM 788 C CA . ASN A 1 99 ? 1.501 19.077 -2.623 1.00 47.00 99 ASN A CA 1
ATOM 789 C C . ASN A 1 99 ? 0.705 19.649 -1.431 1.00 47.00 99 ASN A C 1
ATOM 791 O O . ASN A 1 99 ? 0.739 20.859 -1.212 1.00 47.00 99 ASN A O 1
ATOM 795 N N . GLY A 1 100 ? -0.093 18.845 -0.714 1.00 41.12 100 GLY A N 1
ATOM 796 C CA . GLY A 1 100 ? -0.890 19.315 0.434 1.00 41.12 100 GLY A CA 1
ATOM 797 C C . GLY A 1 100 ? -1.934 20.414 0.145 1.00 41.12 100 GLY A C 1
ATOM 798 O O . GLY A 1 100 ? -2.508 20.970 1.079 1.00 41.12 100 GLY A O 1
ATOM 799 N N . LYS A 1 101 ? -2.191 20.763 -1.1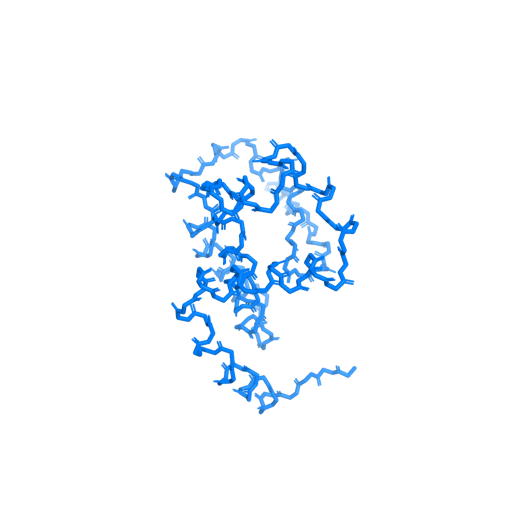25 1.00 42.19 101 LYS A N 1
ATOM 800 C CA . LYS A 1 101 ? -3.119 21.838 -1.517 1.00 42.19 101 LYS A CA 1
ATOM 801 C C . LYS A 1 101 ? -4.544 21.311 -1.706 1.00 42.19 101 LYS A C 1
ATOM 803 O O . LYS A 1 101 ? -4.767 20.368 -2.463 1.00 42.19 101 LYS A O 1
ATOM 808 N N . PHE A 1 102 ? -5.509 21.977 -1.068 1.00 44.03 102 PHE A N 1
ATOM 809 C CA . PHE A 1 102 ? -6.938 21.820 -1.352 1.00 44.03 102 PHE A CA 1
ATOM 810 C C . PHE A 1 102 ? -7.247 22.289 -2.785 1.00 44.03 102 PHE A C 1
ATOM 812 O O . PHE A 1 102 ? -6.805 23.381 -3.158 1.00 44.03 102 PHE A O 1
ATOM 819 N N . PRO A 1 103 ? -8.043 21.558 -3.588 1.00 38.78 103 PRO A N 1
ATOM 820 C CA . PRO A 1 103 ? -8.705 22.182 -4.723 1.00 38.78 103 PRO A CA 1
ATOM 821 C C . PRO A 1 103 ? -9.678 23.260 -4.197 1.00 38.78 103 PRO A C 1
ATOM 823 O O . PRO A 1 103 ? -10.322 23.055 -3.165 1.00 38.78 103 PRO A O 1
ATOM 826 N N . PRO A 1 104 ? -9.784 24.425 -4.858 1.00 35.72 104 PRO A N 1
ATOM 827 C CA . PRO A 1 104 ? -10.628 25.524 -4.399 1.00 35.72 104 PRO A CA 1
ATOM 828 C C . PRO A 1 104 ? -12.096 25.090 -4.253 1.00 35.72 104 PRO A C 1
ATOM 830 O O . PRO A 1 104 ? -12.647 24.369 -5.089 1.00 35.72 104 PRO A O 1
ATOM 833 N N . SER A 1 105 ? -12.733 25.562 -3.176 1.00 39.12 105 SER A N 1
ATOM 834 C CA . SER A 1 105 ? -14.022 25.096 -2.630 1.00 39.12 105 SER A CA 1
ATOM 835 C C . SER A 1 105 ? -15.213 25.087 -3.595 1.00 39.12 105 SER A C 1
ATOM 837 O O . SER A 1 105 ? -16.207 24.412 -3.333 1.00 39.12 105 SER A O 1
ATOM 839 N N . LYS A 1 106 ? -15.119 25.767 -4.742 1.00 34.53 106 LYS A N 1
ATOM 840 C CA . LYS A 1 106 ? -16.173 25.794 -5.768 1.00 34.53 106 LYS A CA 1
ATOM 841 C C . LYS A 1 106 ? -16.281 24.499 -6.583 1.00 34.53 106 LYS A C 1
ATOM 843 O O . LYS A 1 106 ? -17.316 24.270 -7.194 1.00 34.53 106 LYS A O 1
ATOM 848 N N . HIS A 1 107 ? -15.268 23.632 -6.536 1.00 36.81 107 HIS A N 1
ATOM 849 C CA . HIS A 1 107 ? -15.308 22.299 -7.150 1.00 36.81 107 HIS A CA 1
ATOM 850 C C . HIS A 1 107 ? -15.570 21.169 -6.138 1.00 36.81 107 HIS A C 1
ATOM 852 O O . HIS A 1 107 ? -15.826 20.036 -6.545 1.00 36.81 107 HIS A O 1
ATOM 858 N N . LEU A 1 108 ? -15.571 21.449 -4.828 1.00 39.28 108 LEU A N 1
ATOM 859 C CA . LEU A 1 108 ? -15.797 20.430 -3.792 1.00 39.28 108 LEU A CA 1
ATOM 860 C C . LEU A 1 108 ? -17.241 19.905 -3.743 1.00 39.28 108 LEU A C 1
ATOM 862 O O . LEU A 1 108 ? -17.464 18.808 -3.245 1.00 39.28 108 LEU A O 1
ATOM 866 N N . THR A 1 109 ? -18.213 20.661 -4.261 1.00 35.47 109 THR A N 1
ATOM 867 C CA . THR A 1 109 ? -19.642 20.297 -4.211 1.00 35.47 109 THR A CA 1
ATOM 868 C C . THR A 1 109 ? -20.126 19.486 -5.412 1.00 35.47 109 THR A C 1
ATOM 870 O O . THR A 1 109 ? -21.136 18.802 -5.2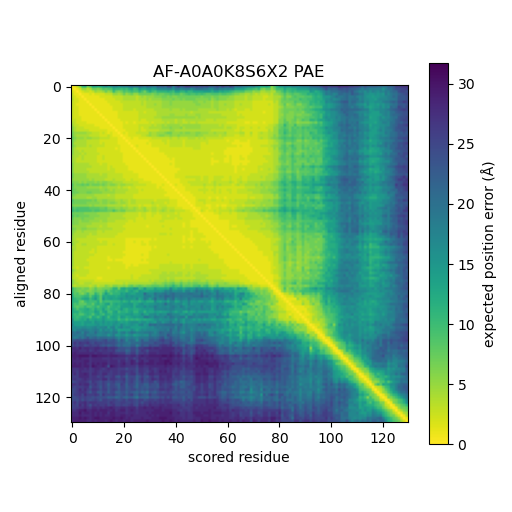92 1.00 35.47 109 THR A O 1
ATOM 873 N N . SER A 1 110 ? -19.403 19.506 -6.535 1.00 33.69 110 SER A N 1
ATOM 874 C CA . SER A 1 110 ? -19.839 18.852 -7.783 1.00 33.69 110 SER A CA 1
ATOM 875 C C . SER A 1 110 ? -18.892 17.754 -8.270 1.00 33.69 110 SER A C 1
ATOM 877 O O . SER A 1 110 ? -19.270 16.961 -9.123 1.00 33.69 110 SER A O 1
ATOM 879 N N . SER A 1 111 ? -17.654 17.716 -7.764 1.00 33.25 111 SER A N 1
ATOM 880 C CA . SER A 1 111 ? -16.571 16.920 -8.372 1.00 33.25 111 SER A CA 1
ATOM 881 C C . SER A 1 111 ? -16.045 15.803 -7.476 1.00 33.25 111 SER A C 1
ATOM 883 O O . SER A 1 111 ? -15.195 15.028 -7.908 1.00 33.25 111 SER A O 1
ATOM 885 N N . ILE A 1 112 ? -16.548 15.668 -6.245 1.00 37.34 112 ILE A N 1
ATOM 886 C CA . ILE A 1 112 ? -16.238 14.508 -5.404 1.00 37.34 112 ILE A CA 1
ATOM 887 C C . ILE A 1 112 ? -17.199 13.374 -5.788 1.00 37.34 112 ILE A C 1
ATOM 889 O O . ILE A 1 112 ? -17.993 12.885 -5.000 1.00 37.34 112 ILE A O 1
ATOM 893 N N . HIS A 1 113 ? -17.072 12.932 -7.037 1.00 37.69 113 HIS A N 1
ATOM 894 C CA . HIS A 1 113 ? -17.170 11.514 -7.365 1.00 37.69 113 HIS A CA 1
ATOM 895 C C . HIS A 1 113 ? -15.762 10.920 -7.259 1.00 37.69 113 HIS A C 1
ATOM 897 O O . HIS A 1 113 ? -15.286 10.211 -8.140 1.00 37.69 113 HIS A O 1
ATOM 903 N N . LEU A 1 114 ? -15.054 11.232 -6.168 1.00 36.09 114 LEU A N 1
ATOM 904 C CA . LEU A 1 114 ? -14.034 10.304 -5.729 1.00 36.09 114 LEU A CA 1
ATOM 905 C C . LEU A 1 114 ? -14.840 9.104 -5.286 1.00 36.09 114 LEU A C 1
ATOM 907 O O . LEU A 1 114 ? -15.549 9.164 -4.282 1.00 36.09 114 LEU A O 1
ATOM 911 N N . TRP A 1 115 ? -14.725 8.014 -6.031 1.00 32.03 115 TRP A N 1
ATOM 912 C CA . TRP A 1 115 ? -14.713 6.730 -5.371 1.00 32.03 115 TRP A CA 1
ATOM 913 C C . TRP A 1 115 ? -13.825 6.914 -4.144 1.00 32.03 115 TRP A C 1
ATOM 915 O O . TRP A 1 115 ? -12.604 7.044 -4.256 1.00 32.03 115 TRP A O 1
ATOM 925 N N . THR A 1 116 ? -14.420 7.001 -2.959 1.00 40.59 116 THR A N 1
ATOM 926 C CA . THR A 1 116 ? -13.707 6.626 -1.755 1.00 40.59 116 THR A CA 1
ATOM 927 C C . THR A 1 116 ? -13.460 5.145 -1.957 1.00 40.59 116 THR A C 1
ATOM 929 O O . THR A 1 116 ? -14.246 4.304 -1.531 1.00 40.59 116 THR A O 1
ATOM 932 N N . PHE A 1 117 ? -12.371 4.833 -2.664 1.00 36.19 117 PHE A N 1
ATOM 933 C CA . PHE A 1 117 ? -11.870 3.492 -2.966 1.00 36.19 117 PHE A CA 1
ATOM 934 C C . PHE A 1 117 ? -11.774 2.629 -1.682 1.00 36.19 117 PHE A C 1
ATOM 936 O O . PHE A 1 117 ? -11.635 1.417 -1.740 1.00 36.19 117 PHE A O 1
ATOM 943 N N . PHE A 1 118 ? -11.906 3.275 -0.515 1.00 36.56 118 PHE A N 1
ATOM 944 C CA . PHE A 1 118 ? -11.829 2.763 0.844 1.00 36.56 118 PHE A CA 1
ATOM 945 C C . PHE A 1 118 ? -13.135 2.339 1.515 1.00 36.56 118 PHE A C 1
ATOM 947 O O . PHE A 1 118 ? -13.054 1.668 2.537 1.00 36.56 118 PHE A O 1
ATOM 954 N N . THR A 1 119 ? -14.318 2.719 1.024 1.00 40.31 119 THR A N 1
ATOM 955 C CA . THR A 1 119 ? -15.566 2.471 1.782 1.00 40.31 119 THR A CA 1
ATOM 956 C C . THR A 1 119 ? -16.573 1.572 1.086 1.00 40.31 119 THR A C 1
ATOM 958 O O . THR A 1 119 ? -17.516 1.148 1.753 1.00 40.31 119 THR A O 1
ATOM 961 N N . TRP A 1 120 ? -16.411 1.322 -0.222 1.00 36.66 120 TRP A N 1
ATOM 962 C CA . TRP A 1 120 ? -17.373 0.609 -1.084 1.00 36.66 120 TRP A CA 1
ATOM 963 C C . TRP A 1 120 ? -18.848 0.977 -0.809 1.00 36.66 120 TRP A C 1
ATOM 965 O O . TRP A 1 120 ? -19.758 0.170 -0.960 1.00 36.66 120 TRP A O 1
ATOM 975 N N . ASN A 1 121 ? -19.083 2.215 -0.374 1.00 31.88 121 ASN A N 1
ATOM 976 C CA . ASN A 1 121 ? -20.386 2.770 -0.047 1.00 31.88 121 ASN A CA 1
ATOM 977 C C . ASN A 1 121 ? -20.521 4.088 -0.801 1.00 31.88 121 ASN A C 1
ATOM 979 O O . ASN A 1 121 ? -19.651 4.956 -0.696 1.00 31.88 121 ASN A O 1
ATOM 983 N N . HIS A 1 122 ? -21.619 4.239 -1.541 1.00 35.28 122 HIS A N 1
ATOM 984 C CA . HIS A 1 122 ? -21.974 5.493 -2.194 1.00 35.28 122 HIS A CA 1
ATOM 985 C C . HIS A 1 122 ? -22.392 6.509 -1.123 1.00 35.28 122 HIS A C 1
ATOM 987 O O . HIS A 1 122 ? -23.536 6.520 -0.666 1.00 35.28 122 HIS A O 1
ATOM 993 N N . ILE A 1 123 ? -21.456 7.358 -0.695 1.00 39.41 123 ILE A N 1
ATOM 994 C CA . ILE A 1 123 ? -21.777 8.502 0.157 1.00 39.41 123 ILE A CA 1
ATOM 995 C C . ILE A 1 123 ? -22.509 9.506 -0.737 1.00 39.41 123 ILE A C 1
ATOM 997 O O . ILE A 1 123 ? -21.909 10.098 -1.630 1.00 39.41 123 ILE A O 1
ATOM 1001 N N . GLN A 1 124 ? -23.823 9.647 -0.539 1.00 34.22 124 GLN A N 1
ATOM 1002 C CA . GLN A 1 124 ? -24.624 10.644 -1.251 1.00 34.22 124 GLN A CA 1
ATOM 1003 C C . GLN A 1 124 ? -23.989 12.034 -1.063 1.00 34.22 124 GLN A C 1
ATOM 1005 O O . GLN A 1 124 ? -23.618 12.372 0.067 1.00 34.22 124 GLN A O 1
ATOM 1010 N N . PRO A 1 125 ? -23.858 12.849 -2.125 1.00 38.97 125 PRO A N 1
ATOM 1011 C CA . PRO A 1 125 ? -23.369 14.210 -1.979 1.00 38.97 125 PRO A CA 1
ATOM 1012 C C . PRO A 1 125 ? -24.292 14.974 -1.025 1.00 38.97 125 PRO A C 1
ATOM 1014 O O . PRO A 1 125 ? -25.519 14.897 -1.128 1.00 38.97 125 PRO A O 1
ATOM 1017 N N . TRP A 1 126 ? -23.686 15.684 -0.072 1.00 36.41 126 TRP A N 1
ATOM 1018 C CA . TRP A 1 126 ? -24.378 16.521 0.903 1.00 36.41 126 TRP A CA 1
ATOM 1019 C C . TRP A 1 126 ? -25.409 17.408 0.191 1.00 36.41 126 TRP A C 1
ATOM 1021 O O . TRP A 1 126 ? -25.043 18.301 -0.577 1.00 36.41 126 TRP A O 1
ATOM 1031 N N . ARG A 1 127 ? -26.708 17.163 0.428 1.00 32.44 127 ARG A N 1
ATOM 1032 C CA . ARG A 1 127 ? -27.760 18.092 -0.003 1.00 32.44 127 ARG A CA 1
ATOM 1033 C C . ARG A 1 127 ? -27.492 19.428 0.678 1.00 32.44 127 ARG A C 1
ATOM 1035 O O . ARG A 1 127 ? -27.382 19.490 1.900 1.00 32.44 127 ARG A O 1
ATOM 1042 N N . LYS A 1 128 ? -27.404 20.488 -0.127 1.00 33.47 128 LYS A N 1
ATOM 1043 C CA . LYS A 1 128 ? -27.457 21.871 0.348 1.00 33.47 128 LYS A CA 1
ATOM 1044 C C . LYS A 1 128 ? -28.677 22.017 1.265 1.00 33.47 128 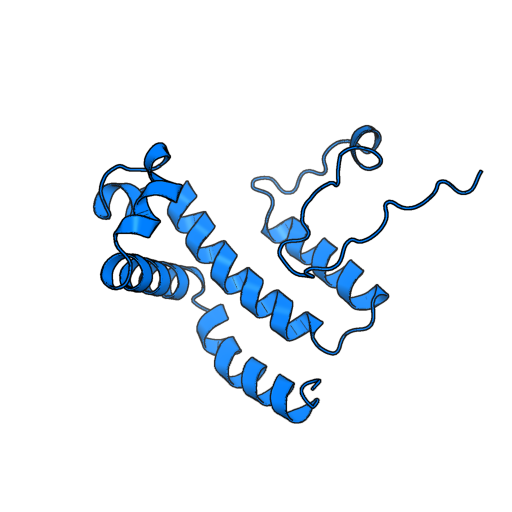LYS A C 1
ATOM 1046 O O . LYS A 1 128 ? -29.802 21.852 0.798 1.00 33.47 128 LYS A O 1
ATOM 1051 N N . HIS A 1 129 ? -28.453 22.307 2.543 1.00 29.84 129 HIS A N 1
ATOM 1052 C CA . HIS A 1 129 ? -29.456 23.020 3.324 1.00 29.84 129 HIS A CA 1
ATOM 1053 C C . HIS A 1 129 ? -29.506 24.447 2.769 1.00 29.84 129 HIS A C 1
ATOM 1055 O O . HIS A 1 129 ? -28.451 25.037 2.520 1.00 29.84 129 HIS A O 1
ATOM 1061 N N . GLY A 1 130 ? -30.722 24.891 2.446 1.00 34.00 130 GLY A N 1
ATOM 1062 C CA . GLY A 1 130 ? -31.009 26.228 1.926 1.00 34.00 130 GLY A CA 1
ATOM 1063 C C . GLY A 1 130 ? -30.675 27.332 2.912 1.00 34.00 130 GLY A C 1
ATOM 1064 O O . GLY A 1 130 ? -30.591 27.033 4.125 1.00 34.00 130 GLY A O 1
#

Organism: Lygus hesperus (NCBI:txid30085)

Nearest PDB structures (foldseek):
  3uhk-assembly1_B  TM=7.622E-01  e=3.282E-01  Anadara inaequivalvis
  2bk9-assembly1_A  TM=7.565E-01  e=4.740E-01  Drosophila melanogaster
  1jzl-assembly1_B  TM=7.604E-01  e=4.740E-01  Anadara inaequivalvis
  4sdh-assembly1_A  TM=7.540E-01  e=5.264E-01  Anadara inaequivalvis

Solvent-accessible surface area (backbone atoms only — not comparable to full-atom values): 7927 Å² total; per-residue (Å²): 136,84,81,51,74,67,56,50,51,50,52,44,66,68,41,53,70,51,54,73,44,17,55,64,49,16,48,54,51,51,55,50,45,37,72,79,37,57,81,60,51,68,82,45,48,93,62,27,89,47,70,67,46,30,71,68,25,68,69,50,46,50,47,29,22,46,57,41,50,50,50,54,51,43,59,68,38,66,86,46,53,76,71,53,38,52,54,52,52,56,58,50,47,53,76,72,41,98,74,68,70,77,77,65,73,86,47,64,84,80,60,71,76,61,74,56,87,77,65,90,62,89,76,74,79,82,74,81,78,129

Foldseek 3Di:
DADDPVRLVVVLVVLVVCLVPLLVNLLVVVVVCCVVPVVVCVVVVVQDDDNVSLNVRPVNSLVSSCVSVLVSLLSVCRPDDPVVNVVSVVVCVCVVDPPSDDDPPVCVQPPPPPPPVRPPDPPDRDDDDD

InterPro domains:
  IPR000971 Globin [PF00042] (29-83)
  IPR000971 Globin [PS01033] (2-130)
  IPR009050 Globin-like superfamily [SSF46458] (2-81)
  IPR012292 Globin/Protoglobin [G3DSA:1.10.490.10] (1-95)
  IPR044399 Myoglobin-like, M family globin domain [cd01040] (11-78)

Sequence (130 aa):
MEATPEQVAMVKKAFDPLSVDAPGVGKVFFERLFELYPGSQKYFQHLGSTDEELFANPVFQHHCTKVILSVGTMIDNYTQTTAEKTKSCLRNWQRFTPNGKFPPSKHLTSSIHLWTFFTWNHIQPWRKHG

Radius of gyration: 17.33 Å; Cα contacts (8 Å, |Δi|>4): 79; chains: 1; bounding box: 43×41×39 Å

pLDDT: mean 71.5, std 23.27, range [29.84, 96.25]